Protein AF-A0A932XVG2-F1 (afdb_monomer)

Nearest PDB structures (foldseek):
  6mpz-assembly3_C  TM=9.021E-01  e=1.448E-08  Lachnospiraceae bacterium C6A11
  6v9z-assembly1_B  TM=8.894E-01  e=8.415E-09  Acetivibrio thermocellus ATCC 27405
  3k8u-assembly1_A  TM=8.533E-01  e=1.735E-08  Streptococcus mutans
  8vp5-assembly1_B  TM=8.876E-01  e=4.555E-08  Acetivibrio thermocellus ATCC 27405
  8vp6-assembly1_B  TM=8.610E-01  e=7.380E-08  Acetivibrio thermocellus ATCC 27405

Solvent-accessible surface area (backbone atoms only — not comparable to full-atom values): 9092 Å² total; per-residue (Å²): 135,82,59,57,86,58,55,77,44,67,36,91,50,94,34,30,22,45,33,20,39,50,36,22,58,35,40,54,76,73,41,85,58,56,71,70,59,30,35,59,47,23,63,52,43,91,90,22,48,52,71,69,30,50,56,47,27,44,43,75,71,67,27,41,74,53,68,41,68,62,52,49,72,68,58,55,36,53,40,34,78,69,75,30,50,29,40,35,50,27,34,42,92,90,80,61,44,86,37,40,29,30,36,30,33,63,60,100,58,32,39,30,24,40,26,22,82,80,34,71,73,41,73,39,47,48,70,57,47,52,69,30,20,51,50,69,89,93,56,69,31,28,31,39,34,39,56,34,84,62,81,76,94,67,83,82,78,75,83,76,77,77,76,129

Sequence (164 aa):
MSPLRVPYFAQRFDFTCGPASVRMVLAYFGMSVGPLRAWWYTHVSRSGTTRRNLIRAFRAAGLHVHAHPDSSIAEVRRFVERGVPVVVNYREPDNDEGHYAVVIGVTMRHIVLRDPYHGPRLALPLSEFRRRWLGSRPHHPRWMLAAMPHPLSLPQMCPQRERA

Radius of gyration: 14.63 Å; Cα contacts (8 Å, |Δi|>4): 320; chains: 1; bounding box: 32×34×39 Å

pLDDT: mean 90.09, std 14.79, range [37.78, 98.75]

Secondary structure (DSSP, 8-state):
-PPP-PPP---SSGGGHHHHHHHHHHHHTT----HHHHHHHHT-BTTB--HHHHHHHHHHTT-EEEEESS--HHHHHHHHHTT--EEEEEE-TTT--EEEEEEEEE-SSEEEEEETTTEEEEEEEHHHHHHHHT-STTS-SS-EEEEESS----PPPP------

Foldseek 3Di:
DDFFPFDAAAAPDPQRLLLRQLQRQCVSVVHHDDSVLSCVQQVTDPNHGDPVSSCSSLVVVQWDKDKDQPDDPVVCQVCLVVNWKKWAFWQDDPPRDTGIWIFGHDDPFWTWTSGNHVHGTDIDGPVVRQVGQQDDPDPRGNIMMTIHNDDDPDDDDDPPPPDD

Mean predicted aligned error: 5.31 Å

Structure (mmCIF, N/CA/C/O backbone):
data_AF-A0A932XVG2-F1
#
_entry.id   AF-A0A932XVG2-F1
#
loop_
_atom_site.group_PDB
_atom_site.id
_atom_site.type_symbol
_atom_site.label_atom_id
_atom_site.label_alt_id
_atom_site.label_comp_id
_atom_site.label_asym_id
_atom_site.label_entity_id
_atom_site.label_seq_id
_atom_site.pdbx_PDB_ins_code
_atom_site.Cartn_x
_atom_site.Cartn_y
_atom_site.Cartn_z
_atom_site.occupancy
_atom_site.B_iso_or_equiv
_atom_site.auth_seq_id
_atom_site.auth_comp_id
_atom_site.auth_asym_id
_atom_site.auth_atom_id
_atom_site.pdbx_PDB_model_num
ATOM 1 N N . MET A 1 1 ? -16.076 -2.300 12.896 1.00 69.81 1 MET A N 1
ATOM 2 C CA . MET A 1 1 ? -16.101 -2.174 11.424 1.00 69.81 1 MET A CA 1
ATOM 3 C C . MET A 1 1 ? -15.462 -3.415 10.819 1.00 69.81 1 MET A C 1
ATOM 5 O O . MET A 1 1 ? -14.411 -3.827 11.301 1.00 69.81 1 MET A O 1
ATOM 9 N N . SER A 1 2 ? -16.086 -4.006 9.801 1.00 86.44 2 SER A N 1
ATOM 10 C CA . SER A 1 2 ? -15.497 -5.113 9.038 1.00 86.44 2 SER A CA 1
ATOM 11 C C . SER A 1 2 ?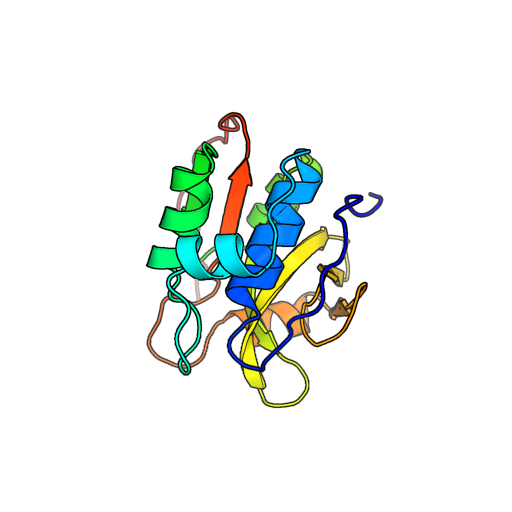 -14.529 -4.581 7.971 1.00 86.44 2 SER A C 1
ATOM 13 O O . SER A 1 2 ? -14.817 -3.534 7.392 1.00 86.44 2 SER A O 1
ATOM 15 N N . PRO A 1 3 ? -13.401 -5.261 7.690 1.00 93.31 3 PRO A N 1
ATOM 16 C CA . PRO A 1 3 ? -12.480 -4.842 6.635 1.00 93.31 3 PRO A CA 1
ATOM 17 C C . PRO A 1 3 ? -13.135 -4.782 5.248 1.00 93.31 3 PRO A C 1
ATOM 19 O O . PRO A 1 3 ? -14.022 -5.579 4.935 1.00 93.31 3 PRO A O 1
ATOM 22 N N . LEU A 1 4 ? -12.648 -3.877 4.399 1.00 97.69 4 LEU A N 1
ATOM 23 C CA . LEU A 1 4 ? -13.029 -3.779 2.994 1.00 97.69 4 LEU A CA 1
ATOM 24 C C . LEU A 1 4 ? -12.709 -5.085 2.259 1.00 97.69 4 LEU A C 1
ATOM 26 O O . LEU A 1 4 ? -11.642 -5.680 2.433 1.00 97.69 4 LEU A O 1
ATOM 30 N N . ARG A 1 5 ? -13.624 -5.514 1.384 1.00 97.44 5 ARG A N 1
ATOM 31 C CA . ARG A 1 5 ? -13.479 -6.728 0.564 1.00 97.44 5 ARG A CA 1
ATOM 32 C C . ARG A 1 5 ? -12.605 -6.475 -0.667 1.00 97.44 5 ARG A C 1
ATOM 34 O O . ARG A 1 5 ? -13.039 -6.655 -1.797 1.00 97.44 5 ARG A O 1
ATOM 41 N N . VAL A 1 6 ? -11.368 -6.040 -0.441 1.00 98.12 6 VAL A N 1
ATOM 42 C CA . VAL A 1 6 ? -10.379 -5.830 -1.506 1.00 98.12 6 VAL A CA 1
ATOM 43 C C . VAL A 1 6 ? -9.852 -7.191 -1.982 1.00 98.12 6 VAL A C 1
ATOM 45 O O . VAL A 1 6 ? -9.393 -7.976 -1.132 1.00 98.12 6 VAL A O 1
ATOM 48 N N . PRO A 1 7 ? -9.912 -7.491 -3.297 1.00 98.00 7 PRO A N 1
ATOM 49 C CA . PRO A 1 7 ? -9.276 -8.672 -3.877 1.00 98.00 7 PRO A CA 1
ATOM 50 C C . PRO A 1 7 ? -7.779 -8.702 -3.572 1.00 98.00 7 PRO A C 1
ATOM 52 O O . PRO A 1 7 ? -7.140 -7.656 -3.495 1.00 98.00 7 PRO A O 1
ATOM 55 N N . TYR A 1 8 ? -7.215 -9.892 -3.393 1.00 98.31 8 TYR A N 1
ATOM 56 C CA . TYR A 1 8 ? -5.798 -10.044 -3.080 1.00 98.31 8 TYR A CA 1
ATOM 57 C C . TYR A 1 8 ? -4.981 -10.406 -4.322 1.00 98.31 8 TYR A C 1
ATOM 59 O O . TYR A 1 8 ? -5.356 -11.307 -5.070 1.00 98.31 8 TYR A O 1
ATOM 67 N N . PHE A 1 9 ? -3.839 -9.740 -4.499 1.00 98.06 9 PHE A N 1
ATOM 68 C CA . PHE A 1 9 ? -2.830 -10.101 -5.490 1.00 98.06 9 PHE A CA 1
ATOM 69 C C . PHE A 1 9 ? -1.448 -10.064 -4.836 1.00 98.06 9 PHE A C 1
ATOM 71 O O . PHE A 1 9 ? -1.013 -9.006 -4.383 1.00 98.06 9 PHE A O 1
ATOM 78 N N . ALA A 1 10 ? -0.758 -11.205 -4.822 1.00 97.56 10 ALA A N 1
ATOM 79 C CA . ALA A 1 10 ? 0.633 -11.278 -4.390 1.00 97.56 10 ALA A CA 1
ATOM 80 C C . ALA A 1 10 ? 1.562 -10.588 -5.402 1.00 97.56 10 ALA A C 1
ATOM 82 O O . ALA A 1 10 ? 1.282 -10.552 -6.610 1.00 97.56 10 ALA A O 1
ATOM 83 N N . GLN A 1 11 ? 2.676 -10.047 -4.914 1.00 96.44 11 GLN A N 1
ATOM 84 C CA . GLN A 1 11 ? 3.754 -9.592 -5.785 1.00 96.44 11 GLN A CA 1
ATOM 85 C C . GLN A 1 11 ? 4.452 -10.794 -6.426 1.00 96.44 11 GLN A C 1
ATOM 87 O O . GLN A 1 11 ? 4.553 -11.859 -5.828 1.00 96.44 11 GLN A O 1
ATOM 92 N N . ARG A 1 12 ? 4.928 -10.630 -7.664 1.00 93.38 12 ARG A N 1
ATOM 93 C CA . ARG A 1 12 ? 5.645 -11.702 -8.380 1.00 93.38 12 ARG A CA 1
ATOM 94 C C . ARG A 1 12 ? 7.155 -11.653 -8.134 1.00 93.38 12 ARG A C 1
ATOM 96 O O . ARG A 1 12 ? 7.816 -12.678 -8.203 1.00 93.38 12 ARG A O 1
ATOM 103 N N . PHE A 1 13 ? 7.672 -10.453 -7.897 1.00 95.31 13 PHE A N 1
ATOM 104 C CA . PHE A 1 13 ? 9.077 -10.157 -7.623 1.00 95.31 13 PHE A CA 1
ATOM 105 C C . PHE A 1 13 ? 9.167 -9.104 -6.519 1.00 95.31 13 PHE A C 1
ATOM 107 O O . PHE A 1 13 ? 8.226 -8.317 -6.355 1.00 95.31 13 PHE A O 1
ATOM 114 N N . ASP A 1 14 ? 10.315 -9.024 -5.853 1.00 93.12 14 ASP A N 1
ATOM 115 C CA . ASP A 1 14 ? 10.542 -8.168 -4.676 1.00 93.12 14 ASP A CA 1
ATOM 116 C C . ASP A 1 14 ? 10.267 -6.680 -4.940 1.00 93.12 14 ASP A C 1
ATOM 118 O O . ASP A 1 14 ? 9.749 -5.956 -4.098 1.00 93.12 14 ASP A O 1
ATOM 122 N N . PHE A 1 15 ? 10.468 -6.233 -6.181 1.00 93.19 15 PHE A N 1
ATOM 123 C CA . PHE A 1 15 ? 10.227 -4.855 -6.611 1.00 93.19 15 PHE A CA 1
ATOM 124 C C . PHE A 1 15 ? 8.787 -4.574 -7.097 1.00 93.19 15 PHE A C 1
ATOM 126 O O . PHE A 1 15 ? 8.486 -3.468 -7.553 1.00 93.19 15 PHE A O 1
ATOM 133 N N . THR A 1 16 ? 7.871 -5.550 -7.041 1.00 96.81 16 THR A N 1
ATOM 134 C CA . THR A 1 16 ? 6.518 -5.443 -7.641 1.00 96.81 16 THR A CA 1
ATOM 135 C C . THR A 1 16 ? 5.372 -5.201 -6.650 1.00 96.81 16 THR A C 1
ATOM 137 O O . THR A 1 16 ? 4.203 -5.275 -7.041 1.00 96.81 16 THR A O 1
ATOM 140 N N . CYS A 1 17 ? 5.673 -4.816 -5.407 1.00 97.44 17 CYS A N 1
ATOM 141 C CA . CYS A 1 17 ? 4.676 -4.438 -4.396 1.00 97.44 17 CYS A CA 1
ATOM 142 C C . CYS A 1 17 ? 3.755 -3.281 -4.842 1.00 97.44 17 CYS A C 1
ATOM 144 O O . CYS A 1 17 ? 2.542 -3.308 -4.613 1.00 97.44 17 CYS A O 1
ATOM 146 N N . GLY A 1 18 ? 4.304 -2.293 -5.561 1.00 97.62 18 GLY A N 1
ATOM 147 C CA . GLY A 1 18 ? 3.556 -1.179 -6.157 1.00 97.62 18 GLY A CA 1
ATOM 148 C C . GLY A 1 18 ? 2.501 -1.639 -7.177 1.00 97.62 18 GLY A C 1
ATOM 149 O O . GLY A 1 18 ? 1.313 -1.391 -6.959 1.00 97.62 18 GLY A O 1
ATOM 150 N N . PRO A 1 19 ? 2.883 -2.341 -8.265 1.00 98.12 19 PRO A N 1
ATOM 151 C CA . PRO A 1 19 ? 1.931 -2.891 -9.226 1.00 98.12 19 PRO A CA 1
ATOM 152 C C . PRO A 1 19 ? 0.877 -3.804 -8.594 1.00 98.12 19 PRO A C 1
ATOM 154 O O . PRO A 1 19 ? -0.291 -3.732 -8.972 1.00 98.12 19 PRO A O 1
ATOM 157 N N . ALA A 1 20 ? 1.261 -4.647 -7.631 1.00 98.38 20 ALA A N 1
ATOM 158 C CA . ALA A 1 20 ? 0.316 -5.503 -6.916 1.00 98.38 20 ALA A CA 1
ATOM 159 C C . ALA A 1 20 ? -0.723 -4.669 -6.144 1.00 98.38 20 ALA A C 1
ATOM 161 O O . ALA A 1 20 ? -1.925 -4.905 -6.277 1.00 98.38 20 ALA A O 1
ATOM 162 N N . SER A 1 21 ? -0.277 -3.627 -5.436 1.00 98.44 21 SER A N 1
ATOM 163 C CA . SER A 1 21 ? -1.154 -2.683 -4.732 1.00 98.44 21 SER A CA 1
ATOM 164 C C . SER A 1 21 ? -2.108 -1.949 -5.677 1.00 98.44 21 SER A C 1
ATOM 166 O O . SER A 1 21 ? -3.301 -1.849 -5.387 1.00 98.44 21 SER A O 1
ATOM 168 N N . VAL A 1 22 ? -1.624 -1.503 -6.845 1.00 98.38 22 VAL A N 1
ATOM 169 C CA . VAL A 1 22 ? -2.471 -0.896 -7.888 1.00 98.38 22 VAL A CA 1
ATOM 170 C C . VAL A 1 22 ? -3.554 -1.869 -8.342 1.00 98.38 22 VAL A C 1
ATOM 172 O O . VAL A 1 22 ? -4.726 -1.505 -8.370 1.00 98.38 22 VAL A O 1
ATOM 175 N N . ARG A 1 23 ? -3.197 -3.123 -8.640 1.00 98.38 23 ARG A N 1
ATOM 176 C CA . ARG A 1 23 ? -4.171 -4.139 -9.071 1.00 98.38 23 ARG A CA 1
ATOM 177 C C . ARG A 1 23 ? -5.242 -4.402 -8.021 1.00 98.38 23 ARG A C 1
ATOM 179 O O . ARG A 1 23 ? -6.408 -4.508 -8.382 1.00 98.38 23 ARG A O 1
ATOM 186 N N . MET A 1 24 ? -4.865 -4.482 -6.745 1.00 98.56 24 MET A N 1
ATOM 187 C CA . MET A 1 24 ? -5.817 -4.703 -5.651 1.00 98.56 24 MET A CA 1
ATOM 188 C C . MET A 1 24 ? -6.839 -3.567 -5.553 1.00 98.56 24 MET A C 1
ATOM 190 O O . MET A 1 24 ? -8.042 -3.822 -5.522 1.00 98.56 24 MET A O 1
ATOM 194 N N . VAL A 1 25 ? -6.373 -2.316 -5.562 1.00 98.44 25 VAL A N 1
ATOM 195 C CA . VAL A 1 25 ? -7.253 -1.141 -5.465 1.00 98.44 25 VAL A CA 1
ATOM 196 C C . VAL A 1 25 ? -8.131 -0.991 -6.710 1.00 98.44 25 VAL A C 1
ATOM 198 O O . VAL A 1 25 ? -9.326 -0.747 -6.577 1.00 98.44 25 VAL A O 1
ATOM 201 N N . LEU A 1 26 ? -7.585 -1.189 -7.913 1.00 98.06 26 LEU A N 1
ATOM 202 C CA . LEU A 1 26 ? -8.372 -1.135 -9.151 1.00 98.06 26 LEU A CA 1
ATOM 203 C C . LEU A 1 26 ? -9.450 -2.224 -9.188 1.00 98.06 26 LEU A C 1
ATOM 205 O O . LEU A 1 26 ? -10.614 -1.925 -9.451 1.00 98.06 26 LEU A O 1
ATOM 209 N N . ALA A 1 27 ? -9.095 -3.464 -8.846 1.00 98.06 27 ALA A N 1
ATOM 210 C CA . ALA A 1 27 ? -10.046 -4.570 -8.832 1.00 98.06 27 ALA A CA 1
ATOM 211 C C . ALA A 1 27 ? -11.163 -4.363 -7.801 1.00 98.06 27 ALA A C 1
ATOM 213 O O . ALA A 1 27 ? -12.300 -4.755 -8.051 1.00 98.06 27 ALA A O 1
ATOM 214 N N . TYR A 1 28 ? -10.870 -3.714 -6.670 1.00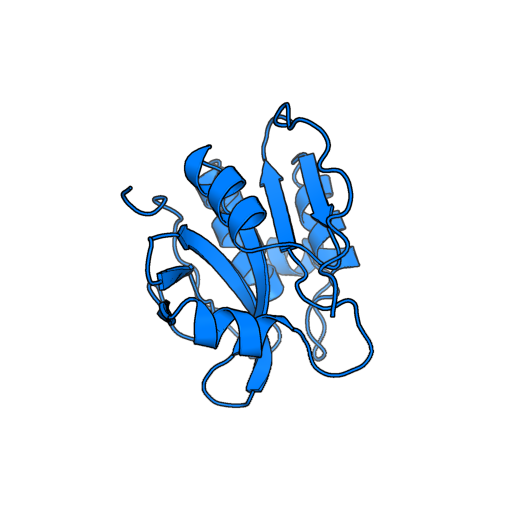 98.06 28 TYR A N 1
ATOM 215 C CA . TYR A 1 28 ? -11.888 -3.352 -5.684 1.00 98.06 28 TYR A CA 1
ATOM 216 C C . TYR A 1 28 ? -12.961 -2.406 -6.251 1.00 98.06 28 TYR A C 1
ATOM 218 O O . TYR A 1 28 ? -14.125 -2.520 -5.877 1.00 98.06 28 TYR A O 1
ATOM 226 N N . PHE A 1 29 ? -12.606 -1.539 -7.202 1.00 97.38 29 PHE A N 1
ATOM 227 C CA . PHE A 1 29 ? -13.559 -0.691 -7.927 1.00 97.38 29 PHE A CA 1
ATOM 228 C C . PHE A 1 29 ? -14.072 -1.321 -9.234 1.00 97.38 29 PHE A C 1
ATOM 230 O O . PHE A 1 29 ? -14.597 -0.619 -10.093 1.00 97.38 29 PHE A O 1
ATOM 237 N N . GLY A 1 30 ? -13.922 -2.639 -9.410 1.00 96.81 30 GLY A N 1
ATOM 238 C CA . GLY A 1 30 ? -14.401 -3.363 -10.594 1.00 96.81 30 GLY A CA 1
ATOM 239 C C . GLY A 1 30 ? -13.507 -3.229 -11.831 1.00 96.81 30 GLY A C 1
ATOM 240 O O . GLY A 1 30 ? -13.868 -3.701 -12.906 1.00 96.81 30 GLY A O 1
ATOM 241 N N . MET A 1 31 ? -12.325 -2.621 -11.703 1.00 96.12 31 MET A N 1
ATOM 242 C CA . MET A 1 31 ? -11.390 -2.420 -12.811 1.00 96.12 31 MET A CA 1
ATOM 243 C C . MET A 1 31 ? -10.337 -3.531 -12.814 1.00 96.12 31 MET A C 1
ATOM 245 O O . MET A 1 31 ? -9.389 -3.524 -12.029 1.00 96.12 31 MET A O 1
ATOM 249 N N . SER A 1 32 ? -10.486 -4.508 -13.709 1.00 91.12 32 SER A N 1
ATOM 250 C CA . SER A 1 32 ? -9.517 -5.601 -13.826 1.00 91.12 32 SER A CA 1
ATOM 251 C C . SER A 1 32 ? -8.302 -5.181 -14.654 1.00 91.12 32 SER A C 1
ATOM 253 O O . SER A 1 32 ? -8.417 -4.808 -15.822 1.00 91.12 32 SER A O 1
ATOM 255 N N . VAL A 1 33 ? -7.115 -5.263 -14.050 1.00 93.25 33 VAL A N 1
ATOM 256 C CA . VAL A 1 33 ? -5.838 -4.982 -14.715 1.00 93.25 33 VAL A CA 1
ATOM 257 C C . VAL A 1 33 ? -4.896 -6.169 -14.534 1.00 93.25 33 VAL A C 1
ATOM 259 O O . VAL A 1 33 ? -4.598 -6.598 -13.414 1.00 93.25 33 VAL A O 1
ATOM 262 N N . GLY A 1 34 ? -4.416 -6.707 -15.658 1.00 93.00 34 GLY A N 1
ATOM 263 C CA . GLY A 1 34 ? -3.419 -7.775 -15.678 1.00 93.00 34 GLY A CA 1
ATOM 264 C C . GLY A 1 34 ? -2.026 -7.303 -15.223 1.00 93.00 34 GLY A C 1
ATOM 265 O O . GLY A 1 34 ? -1.751 -6.100 -15.224 1.00 93.00 34 GLY A O 1
ATOM 266 N N . PRO A 1 35 ? -1.113 -8.228 -14.870 1.00 92.06 35 PRO A N 1
ATOM 267 C CA . PRO A 1 35 ? 0.216 -7.888 -14.356 1.00 92.06 35 PRO A CA 1
ATOM 268 C C . PRO A 1 35 ? 1.010 -6.941 -15.267 1.00 92.06 35 PRO A C 1
ATOM 270 O O . PRO A 1 35 ? 1.504 -5.924 -14.795 1.00 92.06 35 PRO A O 1
ATOM 273 N N . LEU A 1 36 ? 1.077 -7.227 -16.573 1.00 93.94 36 LEU A N 1
ATOM 274 C CA . LEU A 1 36 ? 1.867 -6.441 -17.532 1.00 93.94 36 LEU A CA 1
ATOM 275 C C . LEU A 1 36 ? 1.372 -4.995 -17.651 1.00 93.94 36 LEU A C 1
ATOM 277 O O . LEU A 1 36 ? 2.163 -4.056 -17.654 1.00 93.94 36 LEU A O 1
ATOM 281 N N . ARG A 1 37 ? 0.051 -4.803 -17.685 1.00 93.69 37 ARG A N 1
ATOM 282 C CA . ARG A 1 37 ? -0.548 -3.467 -17.742 1.00 93.69 37 ARG A CA 1
ATOM 283 C C . ARG A 1 37 ? -0.342 -2.706 -16.432 1.00 93.69 37 ARG A C 1
ATOM 285 O O . ARG A 1 37 ? -0.080 -1.510 -16.469 1.00 93.69 37 ARG A O 1
ATOM 292 N N . ALA A 1 38 ? -0.394 -3.388 -15.286 1.00 94.75 38 ALA A N 1
ATOM 293 C CA . ALA A 1 38 ? -0.056 -2.774 -14.004 1.00 94.75 38 ALA A CA 1
ATOM 294 C C . ALA A 1 38 ? 1.409 -2.319 -13.964 1.00 94.75 38 ALA A C 1
ATOM 296 O O . ALA A 1 38 ? 1.676 -1.204 -13.535 1.00 94.75 38 ALA A O 1
ATOM 297 N N . TRP A 1 39 ? 2.337 -3.140 -14.467 1.00 95.75 39 TRP A N 1
ATOM 298 C CA . TRP A 1 39 ? 3.757 -2.788 -14.560 1.00 95.75 39 TRP A CA 1
ATOM 299 C C . TRP A 1 39 ? 3.991 -1.568 -15.447 1.00 95.75 39 TRP A C 1
ATOM 301 O O . TRP A 1 39 ? 4.763 -0.684 -15.072 1.00 95.75 39 TRP A O 1
ATOM 311 N N . TRP A 1 40 ? 3.293 -1.512 -16.585 1.00 94.19 40 TRP A N 1
ATOM 312 C CA . TRP A 1 40 ? 3.321 -0.373 -17.494 1.00 94.19 40 TRP A CA 1
ATOM 313 C C . TRP A 1 40 ? 2.810 0.898 -16.810 1.00 94.19 40 TRP A C 1
ATOM 315 O O . TRP A 1 40 ? 3.521 1.897 -16.786 1.00 94.19 40 TRP A O 1
ATOM 325 N N . TYR A 1 41 ? 1.647 0.841 -16.148 1.00 92.06 41 TYR A N 1
ATOM 326 C CA . TYR A 1 41 ? 1.099 1.985 -15.411 1.00 92.06 41 TYR A CA 1
ATOM 327 C C . TYR A 1 41 ? 2.041 2.510 -14.326 1.0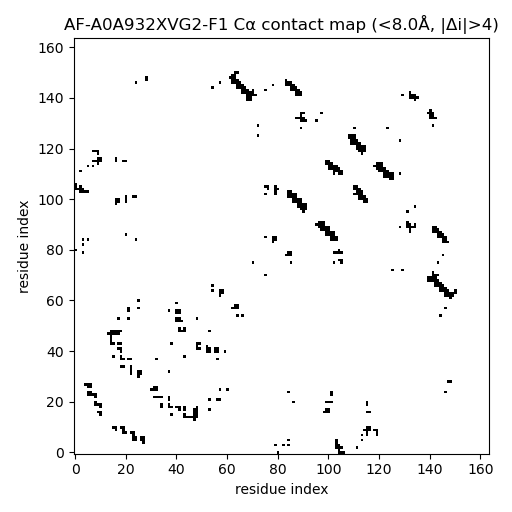0 92.06 41 TYR A C 1
ATOM 329 O O . TYR A 1 41 ? 2.157 3.720 -14.128 1.00 92.06 41 TYR A O 1
ATOM 337 N N . THR A 1 42 ? 2.709 1.612 -13.602 1.00 95.69 42 THR A N 1
ATOM 338 C CA . THR A 1 42 ? 3.601 1.990 -12.502 1.00 95.69 42 THR A CA 1
ATOM 339 C C . THR A 1 42 ? 5.019 2.327 -12.947 1.00 95.69 42 THR A C 1
ATOM 341 O O . THR A 1 42 ? 5.798 2.798 -12.118 1.00 95.69 42 THR A O 1
ATOM 344 N N . HIS A 1 43 ? 5.384 2.068 -14.209 1.00 95.75 43 HIS A N 1
ATOM 345 C CA . HIS A 1 43 ? 6.771 2.124 -14.688 1.00 95.75 43 HIS A CA 1
ATOM 346 C C . HIS A 1 43 ? 7.734 1.464 -13.688 1.00 95.75 43 HIS A C 1
ATOM 348 O O . HIS A 1 43 ? 8.701 2.079 -13.232 1.00 95.75 43 HIS A O 1
ATOM 354 N N . VAL A 1 44 ? 7.385 0.253 -13.247 1.00 96.12 44 VAL A N 1
ATOM 355 C CA . VAL A 1 44 ? 8.148 -0.445 -12.208 1.00 96.12 44 VAL A CA 1
ATOM 356 C C . VAL A 1 44 ? 9.536 -0.797 -12.742 1.00 96.12 44 VAL A C 1
ATOM 358 O O . VAL A 1 44 ? 9.665 -1.275 -13.868 1.00 96.12 44 VAL A O 1
ATOM 361 N N . SER A 1 45 ? 10.571 -0.565 -11.939 1.00 95.56 45 SER A N 1
ATOM 362 C CA . SER A 1 45 ? 11.938 -1.003 -12.231 1.00 95.56 45 SER A CA 1
ATOM 363 C C . SER A 1 45 ? 12.420 -1.975 -11.157 1.00 95.56 45 SER A C 1
ATOM 365 O O . SER A 1 45 ? 11.708 -2.251 -10.192 1.00 95.56 45 SER A O 1
ATOM 367 N N . ARG A 1 46 ? 13.657 -2.467 -11.280 1.00 93.81 46 ARG A N 1
ATOM 368 C CA . ARG A 1 46 ? 14.285 -3.291 -10.234 1.00 93.81 46 ARG A CA 1
ATOM 369 C C . ARG A 1 46 ? 14.438 -2.562 -8.893 1.00 93.81 46 ARG A C 1
ATOM 371 O O . ARG A 1 46 ? 14.583 -3.222 -7.877 1.00 93.81 46 ARG A O 1
ATOM 378 N N . SER A 1 47 ? 14.374 -1.230 -8.886 1.00 92.06 47 SER A N 1
ATOM 379 C CA . SER A 1 47 ? 14.378 -0.404 -7.670 1.00 92.06 47 SER A CA 1
ATOM 380 C C . SER A 1 47 ? 12.971 -0.158 -7.107 1.00 92.06 47 SER A C 1
ATOM 382 O O . SER A 1 47 ? 12.802 0.650 -6.197 1.00 92.06 47 SER A O 1
ATOM 384 N N . GLY A 1 48 ? 11.943 -0.799 -7.667 1.00 94.12 48 GLY A N 1
ATOM 385 C CA . GLY A 1 48 ? 10.561 -0.667 -7.227 1.00 94.12 48 GLY A CA 1
ATOM 386 C C . GLY A 1 48 ? 9.768 0.404 -7.973 1.00 94.12 48 GLY A C 1
ATOM 387 O O . GLY A 1 48 ? 10.061 0.781 -9.110 1.00 94.12 48 GLY A O 1
ATOM 388 N N . THR A 1 49 ? 8.692 0.867 -7.334 1.00 95.50 49 THR A N 1
ATOM 389 C CA . THR A 1 49 ? 7.781 1.885 -7.875 1.00 95.50 49 THR A CA 1
ATOM 390 C C . THR A 1 49 ? 7.874 3.168 -7.065 1.00 95.50 49 THR A C 1
ATOM 392 O O . THR A 1 49 ? 7.689 3.178 -5.850 1.00 95.50 49 THR A O 1
ATOM 395 N N . THR A 1 50 ? 8.102 4.296 -7.731 1.00 95.00 50 THR A N 1
ATOM 396 C CA . THR A 1 50 ? 8.098 5.589 -7.039 1.00 95.00 50 THR A CA 1
ATOM 397 C C . THR A 1 50 ? 6.673 6.003 -6.655 1.00 95.00 50 THR A C 1
ATOM 399 O O . THR A 1 50 ? 5.715 5.729 -7.380 1.00 95.00 50 THR A O 1
ATOM 402 N N . ARG A 1 51 ? 6.523 6.762 -5.562 1.00 93.50 51 AR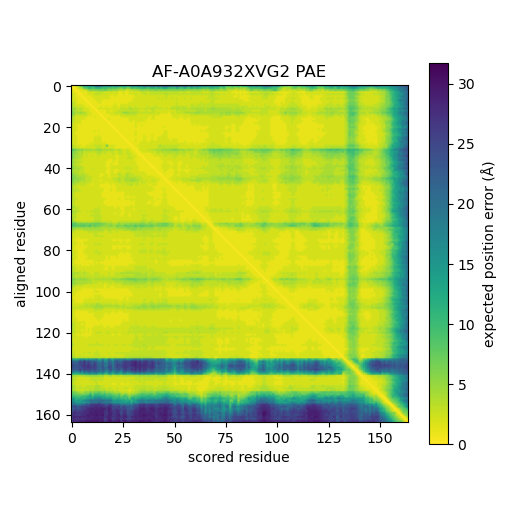G A N 1
ATOM 403 C CA . ARG A 1 51 ? 5.230 7.345 -5.147 1.00 93.50 51 ARG A CA 1
ATOM 404 C C . ARG A 1 51 ? 4.571 8.156 -6.267 1.00 93.50 51 ARG A C 1
ATOM 406 O O . ARG A 1 51 ? 3.364 8.075 -6.476 1.00 93.50 51 ARG A O 1
ATOM 413 N N . ARG A 1 52 ? 5.378 8.904 -7.033 1.00 95.12 52 ARG A N 1
ATOM 414 C CA . ARG A 1 52 ? 4.920 9.680 -8.196 1.00 95.12 52 ARG A CA 1
ATOM 415 C C . ARG A 1 52 ? 4.320 8.774 -9.271 1.00 95.12 52 ARG A C 1
ATOM 417 O O . ARG A 1 52 ? 3.271 9.111 -9.814 1.00 95.12 52 ARG A O 1
ATOM 424 N N . ASN A 1 53 ? 4.953 7.640 -9.563 1.00 97.19 53 ASN A N 1
ATOM 425 C CA . ASN A 1 53 ? 4.429 6.699 -10.548 1.00 97.19 53 ASN A CA 1
ATOM 426 C C . ASN A 1 53 ? 3.172 5.982 -10.049 1.00 97.19 53 ASN A C 1
ATOM 428 O O . ASN A 1 53 ? 2.261 5.781 -10.837 1.00 97.19 53 ASN A O 1
ATOM 432 N N . LEU A 1 54 ? 3.063 5.681 -8.752 1.00 96.69 54 LEU A N 1
ATOM 433 C CA . LEU A 1 54 ? 1.821 5.178 -8.146 1.00 96.69 54 LEU A CA 1
ATOM 434 C C . LEU A 1 54 ? 0.655 6.162 -8.320 1.00 96.69 54 LEU A C 1
ATOM 436 O O . LEU A 1 54 ? -0.421 5.775 -8.767 1.00 96.69 54 LEU A O 1
ATOM 440 N N . ILE A 1 55 ? 0.881 7.450 -8.040 1.00 97.12 55 ILE A N 1
ATOM 441 C CA . ILE A 1 55 ? -0.121 8.506 -8.266 1.00 97.12 55 ILE A CA 1
ATOM 442 C C . ILE A 1 55 ? -0.518 8.568 -9.746 1.00 97.12 55 ILE A C 1
ATOM 444 O O . ILE A 1 55 ? -1.706 8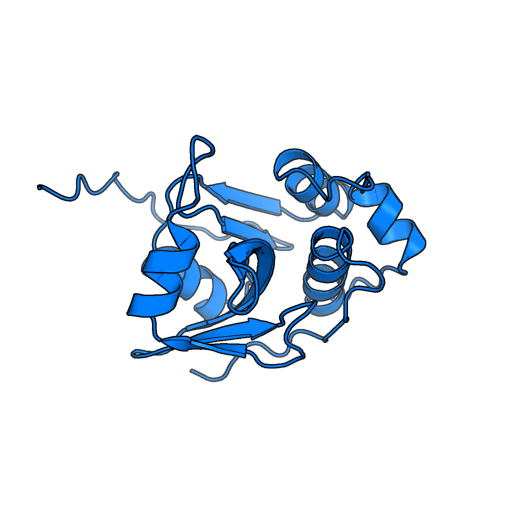.632 -10.065 1.00 97.12 55 ILE A O 1
ATOM 448 N N . ARG A 1 56 ? 0.464 8.540 -10.657 1.00 97.44 56 ARG A N 1
ATOM 449 C CA . ARG A 1 56 ? 0.216 8.546 -12.107 1.00 97.44 56 ARG A CA 1
ATOM 450 C C . ARG A 1 56 ? -0.562 7.313 -12.561 1.00 97.44 56 ARG A C 1
ATOM 452 O O . ARG A 1 56 ? -1.492 7.479 -13.336 1.00 97.44 56 ARG A O 1
ATOM 459 N N . ALA A 1 57 ? -0.235 6.128 -12.051 1.00 97.44 57 ALA A N 1
ATOM 460 C CA . ALA A 1 57 ? -0.905 4.874 -12.382 1.00 97.44 57 ALA A CA 1
ATOM 461 C C . ALA A 1 57 ? -2.407 4.940 -12.081 1.00 97.44 57 ALA A C 1
ATOM 463 O O . ALA A 1 57 ? -3.224 4.644 -12.949 1.00 97.44 57 ALA A O 1
ATOM 464 N N . PHE A 1 58 ? -2.780 5.394 -10.881 1.00 97.75 58 PHE A N 1
ATOM 465 C CA . PHE A 1 58 ? -4.190 5.532 -10.513 1.00 97.75 58 PHE A CA 1
ATOM 466 C C . PHE A 1 58 ? -4.909 6.611 -11.327 1.00 97.75 58 PHE A C 1
ATOM 468 O O . PHE A 1 58 ? -6.013 6.370 -11.808 1.00 97.75 58 PHE A O 1
ATOM 475 N N . ARG A 1 59 ? -4.273 7.766 -11.562 1.00 96.62 59 ARG A N 1
ATOM 476 C CA . ARG A 1 59 ? -4.848 8.817 -12.422 1.00 96.62 59 ARG A CA 1
ATOM 477 C C . ARG A 1 59 ? -5.040 8.348 -13.865 1.00 96.62 59 ARG A C 1
ATOM 479 O O . ARG A 1 59 ? -6.079 8.615 -14.453 1.00 96.62 59 ARG A O 1
ATOM 486 N N . ALA A 1 60 ? -4.075 7.618 -14.423 1.00 94.75 60 ALA A N 1
ATOM 487 C CA . ALA A 1 60 ? -4.158 7.043 -15.767 1.00 94.75 60 ALA A CA 1
ATOM 488 C C . ALA A 1 60 ? -5.227 5.943 -15.879 1.00 94.75 60 ALA A C 1
ATOM 490 O O . ALA A 1 60 ? -5.719 5.667 -16.970 1.00 94.75 60 ALA A O 1
ATOM 491 N N . ALA A 1 61 ? -5.602 5.330 -14.756 1.00 94.44 61 ALA A N 1
ATOM 492 C CA . ALA A 1 61 ? -6.747 4.436 -14.656 1.00 94.44 61 ALA A CA 1
ATOM 493 C C . ALA A 1 61 ? -8.079 5.180 -14.421 1.00 94.44 61 ALA A C 1
ATOM 495 O O . ALA A 1 61 ? -9.092 4.526 -14.221 1.00 94.44 61 ALA A O 1
ATOM 496 N N . GLY A 1 62 ? -8.105 6.518 -14.440 1.00 94.50 62 GLY A N 1
ATOM 497 C CA . GLY A 1 62 ? -9.329 7.314 -14.288 1.00 94.50 62 GLY A CA 1
ATOM 498 C C . GLY A 1 62 ? -9.775 7.555 -12.843 1.00 94.50 62 GLY A C 1
ATOM 499 O O . GLY A 1 62 ? -10.884 8.028 -12.624 1.00 94.50 62 GLY A O 1
ATOM 500 N N . LEU A 1 63 ? -8.938 7.246 -11.850 1.00 95.88 63 LEU A N 1
ATOM 501 C CA . LEU A 1 63 ? -9.249 7.485 -10.440 1.00 95.88 63 LEU A CA 1
ATOM 502 C C . LEU A 1 63 ? -8.781 8.866 -9.979 1.00 95.88 63 LEU A C 1
ATOM 504 O O . LEU A 1 63 ? -7.695 9.346 -10.322 1.00 95.88 63 LEU A O 1
ATOM 508 N N . HIS A 1 64 ? -9.565 9.460 -9.084 1.00 96.81 64 HIS A N 1
ATOM 509 C CA . HIS A 1 64 ? -9.119 10.577 -8.267 1.00 96.81 64 HIS A CA 1
ATOM 510 C C . HIS A 1 64 ? -8.141 10.076 -7.212 1.00 96.81 64 HIS A C 1
ATOM 512 O O . HIS A 1 64 ? -8.350 9.032 -6.594 1.00 96.81 64 HIS A O 1
ATOM 518 N N . VAL A 1 65 ? -7.073 10.840 -6.990 1.00 96.31 65 VAL A N 1
ATOM 519 C CA . VAL A 1 65 ? -6.004 10.473 -6.061 1.00 96.31 65 VAL A CA 1
ATOM 520 C C . VAL A 1 65 ? -5.837 11.558 -5.011 1.00 96.31 65 VAL A C 1
ATOM 522 O O . VAL A 1 65 ? -5.512 12.697 -5.349 1.00 96.31 65 VAL A O 1
ATOM 525 N N . HIS A 1 66 ? -5.982 11.164 -3.749 1.00 95.31 66 HIS A N 1
ATOM 526 C CA . HIS A 1 66 ? -5.567 11.929 -2.579 1.00 95.31 66 HIS A CA 1
ATOM 527 C C . HIS A 1 66 ? -4.295 11.298 -2.022 1.00 95.31 66 HIS A C 1
ATOM 529 O O . HIS A 1 66 ? -4.323 10.172 -1.530 1.00 95.31 66 HIS A O 1
ATOM 535 N N . ALA A 1 67 ? -3.170 11.999 -2.123 1.00 93.38 67 ALA A N 1
ATOM 536 C CA . ALA A 1 67 ? -1.897 11.540 -1.585 1.00 93.38 67 ALA A CA 1
ATOM 537 C C . ALA A 1 67 ? -1.319 12.629 -0.690 1.00 93.38 67 ALA A C 1
ATOM 539 O O . ALA A 1 67 ? -1.179 13.770 -1.132 1.00 93.38 67 ALA A O 1
ATOM 540 N N . HIS A 1 68 ? -0.970 12.271 0.541 1.00 85.88 68 HIS A N 1
ATOM 541 C CA . HIS A 1 68 ? -0.466 13.218 1.525 1.00 85.88 68 HIS A CA 1
ATOM 542 C C . HIS A 1 68 ? 0.863 12.702 2.097 1.00 85.88 68 HIS A C 1
ATOM 544 O O . HIS A 1 68 ? 0.942 11.539 2.515 1.00 85.88 68 HIS A O 1
ATOM 550 N N . PRO A 1 69 ? 1.934 13.516 2.079 1.00 81.81 69 PRO A N 1
ATOM 551 C CA . PRO A 1 69 ? 3.082 13.269 2.939 1.00 81.81 69 PRO A CA 1
ATOM 552 C C . PRO A 1 69 ? 2.671 13.528 4.388 1.00 81.81 69 PRO A C 1
ATOM 554 O O . PRO A 1 69 ? 1.911 14.447 4.635 1.00 81.81 69 PRO A O 1
ATOM 557 N N . ASP A 1 70 ? 3.189 12.796 5.362 1.00 87.75 70 ASP A N 1
ATOM 558 C CA . ASP A 1 70 ? 2.940 13.115 6.771 1.00 87.75 70 ASP A CA 1
ATOM 559 C C . ASP A 1 70 ? 1.476 12.978 7.238 1.00 87.75 70 ASP A C 1
ATOM 561 O O . ASP A 1 70 ? 0.921 13.837 7.916 1.00 87.75 70 ASP A O 1
ATOM 565 N N . SER A 1 71 ? 0.818 11.891 6.837 1.00 92.12 71 SER A N 1
ATOM 566 C CA . SER A 1 71 ? -0.564 11.598 7.220 1.00 92.12 71 SER A CA 1
ATOM 567 C C . SER A 1 71 ? -0.674 10.964 8.618 1.00 92.12 71 SER A C 1
ATOM 569 O O . SER A 1 71 ? 0.314 10.641 9.279 1.00 92.12 71 SER A O 1
ATOM 571 N N . SER A 1 72 ? -1.908 10.756 9.083 1.00 93.81 72 SER A N 1
ATOM 572 C CA . SER A 1 72 ? -2.222 10.124 10.364 1.00 93.81 72 SER A CA 1
ATOM 573 C C . SER A 1 72 ? -3.029 8.837 10.184 1.00 93.81 72 SER A C 1
ATOM 575 O O . SER A 1 72 ? -3.779 8.664 9.225 1.00 93.81 72 SER A O 1
ATOM 577 N N . ILE A 1 73 ? -2.953 7.940 11.172 1.00 95.75 73 ILE A N 1
ATOM 578 C CA . ILE A 1 73 ? -3.804 6.737 11.219 1.00 95.75 73 ILE A CA 1
ATOM 579 C C . ILE A 1 73 ? -5.294 7.123 11.221 1.00 95.75 73 ILE A C 1
ATOM 581 O O . ILE A 1 73 ? -6.122 6.390 10.685 1.00 95.75 73 ILE A O 1
ATOM 585 N N . ALA A 1 74 ? -5.642 8.278 11.798 1.00 95.19 74 ALA A N 1
ATOM 586 C CA . ALA A 1 74 ? -7.010 8.783 11.805 1.00 95.19 7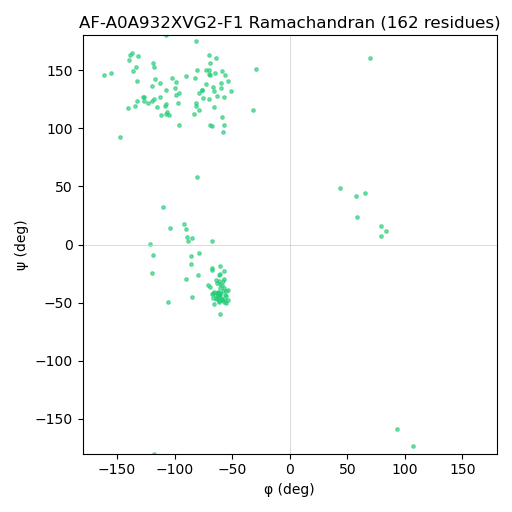4 ALA A CA 1
ATOM 587 C C . ALA A 1 74 ? -7.499 9.144 10.392 1.00 95.19 74 ALA A C 1
ATOM 589 O O . ALA A 1 74 ? -8.634 8.818 10.046 1.00 95.19 74 ALA A O 1
ATOM 590 N N . GLU A 1 75 ? -6.645 9.759 9.568 1.00 94.88 75 GLU A N 1
ATOM 591 C CA . GLU A 1 75 ? -6.956 10.056 8.167 1.00 94.88 75 GLU A CA 1
ATOM 592 C C . GLU A 1 75 ? -7.093 8.766 7.346 1.00 94.88 75 GLU A C 1
ATOM 594 O O . GLU A 1 75 ? -8.096 8.584 6.656 1.00 94.88 75 GLU A O 1
ATOM 599 N N . VAL A 1 76 ? -6.158 7.820 7.501 1.00 96.94 76 VAL A N 1
ATOM 600 C CA . VAL A 1 76 ? -6.242 6.492 6.863 1.00 96.94 76 VAL A CA 1
ATOM 601 C C . VAL A 1 76 ? -7.557 5.797 7.222 1.00 96.94 76 VAL A C 1
ATOM 603 O O . VAL A 1 76 ? -8.287 5.348 6.338 1.00 96.94 76 VAL A O 1
ATOM 606 N N . ARG A 1 77 ? -7.897 5.746 8.518 1.00 97.00 77 ARG A N 1
ATOM 607 C CA . ARG A 1 77 ? -9.147 5.152 9.011 1.00 97.00 77 ARG A CA 1
ATOM 608 C C . ARG A 1 77 ? -10.364 5.780 8.345 1.00 97.00 77 ARG A C 1
ATOM 610 O O . ARG A 1 77 ? -11.255 5.057 7.921 1.00 97.00 77 ARG A O 1
ATOM 617 N N . ARG A 1 78 ? -10.385 7.104 8.215 1.00 95.31 78 ARG A N 1
ATOM 618 C CA . ARG A 1 78 ? -11.511 7.836 7.639 1.00 95.31 78 ARG A CA 1
ATOM 619 C C . ARG A 1 78 ? -11.782 7.465 6.179 1.00 95.31 78 ARG A C 1
ATOM 621 O O . ARG A 1 78 ? -12.944 7.358 5.789 1.00 95.31 78 ARG A O 1
ATOM 628 N N . PHE A 1 79 ? -10.739 7.295 5.367 1.00 97.00 79 PHE A N 1
ATOM 629 C CA . PHE A 1 79 ? -10.901 6.816 3.991 1.00 97.00 79 PHE A CA 1
ATOM 630 C C . PHE A 1 79 ? -11.468 5.399 3.966 1.00 97.00 79 PHE A C 1
ATOM 632 O O . PHE A 1 79 ? -12.452 5.134 3.276 1.00 97.00 79 PHE A O 1
ATOM 639 N N . VAL A 1 80 ? -10.895 4.519 4.786 1.00 97.44 80 VAL A N 1
ATOM 640 C CA . VAL A 1 80 ? -11.301 3.115 4.868 1.00 97.44 80 VAL A CA 1
ATOM 641 C C . VAL A 1 80 ? -12.758 2.983 5.326 1.00 97.44 80 VAL A C 1
ATOM 643 O O . VAL A 1 80 ? -13.523 2.254 4.703 1.00 97.44 80 VAL A O 1
ATOM 646 N N . GLU A 1 81 ? -13.185 3.745 6.335 1.00 95.56 81 GLU A N 1
ATOM 647 C CA . GLU A 1 81 ? -14.577 3.803 6.817 1.00 95.56 81 GLU A CA 1
ATOM 648 C C . GLU A 1 81 ? -15.566 4.288 5.748 1.00 95.56 81 GLU A C 1
ATOM 650 O O . GLU A 1 81 ? -16.734 3.908 5.769 1.00 95.56 81 GLU A O 1
ATOM 655 N N . ARG A 1 82 ? -15.100 5.083 4.780 1.00 95.50 82 ARG A N 1
ATOM 656 C CA . ARG A 1 82 ? -15.887 5.543 3.625 1.00 95.50 82 ARG A CA 1
ATOM 657 C C . ARG A 1 82 ? -15.799 4.604 2.422 1.00 95.50 82 ARG A C 1
ATOM 659 O O . ARG A 1 82 ? -16.195 4.979 1.323 1.00 95.50 82 ARG A O 1
ATOM 666 N N . GLY A 1 83 ? -15.277 3.395 2.611 1.00 96.56 83 GLY A N 1
ATOM 667 C CA . GLY A 1 83 ? -15.186 2.400 1.552 1.00 96.56 83 GLY A CA 1
ATOM 668 C C . GLY A 1 83 ? -14.023 2.617 0.588 1.00 96.56 83 GLY A C 1
ATOM 669 O O . GLY A 1 83 ? -14.042 2.013 -0.480 1.00 96.56 83 GLY A O 1
ATOM 670 N N . VAL A 1 84 ? -13.030 3.445 0.930 1.00 97.75 84 VAL A N 1
ATOM 671 C CA . VAL A 1 84 ? -11.865 3.729 0.077 1.00 97.75 84 VAL A CA 1
ATOM 672 C C . VAL A 1 84 ? -10.615 3.049 0.650 1.00 97.75 84 VAL A C 1
ATOM 674 O O . VAL A 1 84 ? -10.143 3.449 1.717 1.00 97.75 84 VAL A O 1
ATOM 677 N N . PRO A 1 85 ? -10.046 2.035 -0.032 1.00 97.62 85 PRO A N 1
ATOM 678 C CA . PRO A 1 85 ? -8.780 1.435 0.368 1.00 97.62 85 PRO A CA 1
ATOM 679 C C . PRO A 1 85 ? -7.633 2.440 0.258 1.00 97.62 85 PRO A C 1
ATOM 681 O O . PRO A 1 85 ? -7.613 3.291 -0.634 1.00 97.62 85 PRO A O 1
ATOM 684 N N . VAL A 1 86 ? -6.648 2.311 1.143 1.00 98.38 86 VAL A N 1
ATOM 685 C CA . VAL A 1 86 ? -5.514 3.240 1.210 1.00 98.38 86 VAL A CA 1
ATOM 686 C C . VAL A 1 86 ? -4.215 2.491 0.968 1.00 98.38 86 VAL A C 1
ATOM 688 O O . VAL A 1 86 ? -3.897 1.559 1.694 1.00 98.38 86 VAL A O 1
ATOM 691 N N . VAL A 1 87 ? -3.432 2.909 -0.020 1.00 98.38 87 VAL A N 1
ATOM 692 C CA . VAL A 1 87 ? -2.056 2.439 -0.194 1.00 98.38 87 VAL A CA 1
ATOM 693 C C . VAL A 1 87 ? -1.158 3.189 0.786 1.00 98.38 87 VAL A C 1
ATOM 695 O O . VAL A 1 87 ? -1.191 4.417 0.844 1.00 98.38 87 VAL A O 1
ATOM 698 N N . VAL A 1 88 ? -0.336 2.468 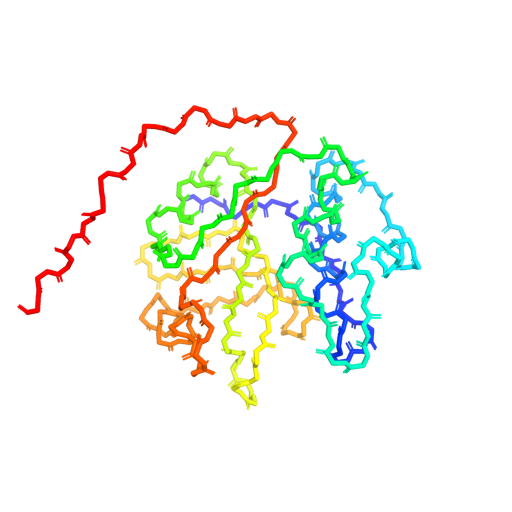1.540 1.00 97.06 88 VAL A N 1
ATOM 699 C CA . VAL A 1 88 ? 0.664 3.039 2.456 1.00 97.06 88 VAL A CA 1
ATOM 700 C C . VAL A 1 88 ? 2.061 2.632 2.023 1.00 97.06 88 VAL A C 1
ATOM 702 O O . VAL A 1 88 ? 2.232 1.581 1.413 1.00 97.06 88 VAL A O 1
ATOM 705 N N . ASN A 1 89 ? 3.056 3.460 2.344 1.00 94.19 89 ASN A N 1
ATOM 706 C CA . ASN A 1 89 ? 4.464 3.094 2.223 1.00 94.19 89 ASN A CA 1
ATOM 707 C C . ASN A 1 89 ? 5.085 2.976 3.614 1.00 94.19 89 ASN A C 1
ATOM 709 O O . ASN A 1 89 ? 5.201 3.986 4.302 1.00 94.19 89 ASN A O 1
ATOM 713 N N . TYR A 1 90 ? 5.438 1.766 4.036 1.00 94.25 90 TYR A N 1
ATOM 714 C CA . TYR A 1 90 ? 5.922 1.471 5.387 1.00 94.25 90 TYR A CA 1
ATOM 715 C C . TYR A 1 90 ? 7.119 0.518 5.333 1.00 94.25 90 TYR A C 1
ATOM 717 O O . TYR A 1 90 ? 7.368 -0.076 4.289 1.00 94.25 90 TYR A O 1
ATOM 725 N N . ARG A 1 91 ? 7.866 0.389 6.432 1.00 93.62 91 ARG A N 1
ATOM 726 C CA . ARG A 1 91 ? 8.896 -0.648 6.561 1.00 93.62 91 ARG A CA 1
ATOM 727 C C . ARG A 1 91 ? 8.256 -1.985 6.901 1.00 93.62 91 ARG A C 1
ATOM 729 O O . ARG A 1 91 ? 7.632 -2.099 7.962 1.00 93.62 91 ARG A O 1
ATOM 736 N N . GLU A 1 92 ? 8.371 -2.965 6.019 1.00 93.25 92 GLU A N 1
ATOM 737 C CA . GLU A 1 92 ? 7.736 -4.262 6.238 1.00 93.25 92 GLU A CA 1
ATOM 738 C C . GLU A 1 92 ? 8.394 -5.063 7.394 1.00 93.25 92 GLU A C 1
ATOM 740 O O . GLU A 1 92 ? 9.506 -4.725 7.810 1.00 93.25 92 GLU A O 1
ATOM 745 N N . PRO A 1 93 ? 7.676 -6.015 8.029 1.00 93.25 93 PRO A N 1
ATOM 746 C CA . PRO A 1 93 ? 8.153 -6.701 9.228 1.00 93.25 93 PRO A CA 1
ATOM 747 C C . PRO A 1 93 ? 9.444 -7.510 9.170 1.00 93.25 93 PRO A C 1
ATOM 749 O O . PRO A 1 93 ? 10.119 -7.532 10.201 1.00 93.25 93 PRO A O 1
ATOM 752 N N . ASP A 1 94 ? 9.767 -8.149 8.048 1.00 93.56 94 ASP A N 1
ATOM 753 C CA . ASP A 1 94 ? 10.809 -9.180 7.999 1.00 93.56 94 ASP A CA 1
ATOM 754 C C . ASP A 1 94 ? 12.207 -8.582 7.823 1.00 93.56 94 ASP A C 1
ATOM 756 O O . ASP A 1 94 ? 13.135 -8.963 8.533 1.00 93.56 94 ASP A O 1
ATOM 760 N N . ASN A 1 95 ? 12.351 -7.620 6.911 1.00 89.75 95 ASN A N 1
ATOM 761 C CA . ASN A 1 95 ? 13.634 -7.070 6.466 1.00 89.75 95 ASN A CA 1
ATOM 762 C C . ASN A 1 95 ? 13.746 -5.548 6.689 1.00 89.75 95 ASN A C 1
ATOM 764 O O . ASN A 1 95 ? 14.767 -4.947 6.357 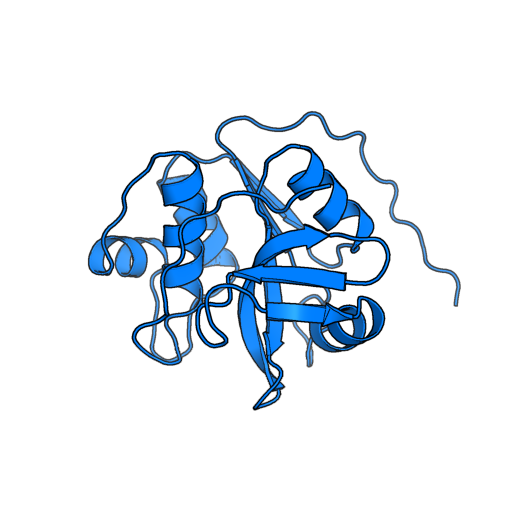1.00 89.75 95 ASN A O 1
ATOM 768 N N . ASP A 1 96 ? 12.708 -4.908 7.247 1.00 89.50 96 ASP A N 1
ATOM 769 C CA . ASP A 1 96 ? 12.616 -3.453 7.444 1.00 89.50 96 ASP A CA 1
ATOM 770 C C . ASP A 1 96 ? 12.739 -2.641 6.133 1.00 89.50 96 ASP A C 1
ATOM 772 O O . ASP A 1 96 ? 13.055 -1.442 6.137 1.00 89.50 96 ASP A O 1
ATOM 776 N N . GLU A 1 97 ? 12.428 -3.264 4.994 1.00 89.19 97 GLU A N 1
ATOM 777 C CA . GLU A 1 97 ? 12.497 -2.625 3.683 1.00 89.19 97 GLU A CA 1
ATOM 778 C C . GLU A 1 97 ? 11.271 -1.754 3.390 1.00 89.19 97 GLU A C 1
ATOM 780 O O . GLU A 1 97 ? 10.152 -2.003 3.847 1.00 89.19 97 GLU A O 1
ATOM 785 N N . GLY A 1 98 ? 11.474 -0.702 2.593 1.00 91.31 98 GLY A N 1
ATOM 786 C CA . GLY A 1 98 ? 10.388 0.166 2.150 1.00 91.31 98 GLY A CA 1
ATOM 787 C C . GLY A 1 98 ? 9.415 -0.581 1.238 1.00 91.31 98 GLY A C 1
ATOM 788 O O . GLY A 1 98 ? 9.770 -0.975 0.133 1.00 91.31 98 GLY A O 1
ATOM 789 N N . HIS A 1 99 ? 8.160 -0.692 1.664 1.00 95.19 99 HIS A N 1
ATOM 790 C CA . HIS A 1 99 ? 7.166 -1.558 1.037 1.00 95.19 99 HIS A CA 1
ATOM 791 C C . HIS A 1 99 ? 5.831 -0.849 0.816 1.00 95.19 99 HIS A C 1
ATOM 793 O O . HIS A 1 99 ? 5.494 0.091 1.543 1.00 95.19 99 HIS A O 1
ATOM 799 N N . TYR A 1 100 ? 5.063 -1.282 -0.187 1.00 97.31 100 TYR A N 1
ATOM 800 C CA . TYR A 1 100 ? 3.683 -0.828 -0.385 1.00 97.31 100 TYR A CA 1
ATOM 801 C C . TYR A 1 100 ? 2.692 -1.926 -0.032 1.00 97.31 100 TYR A C 1
ATOM 803 O O . TYR A 1 100 ? 2.792 -3.043 -0.535 1.00 97.31 100 TYR A O 1
ATOM 811 N N . ALA A 1 101 ? 1.679 -1.558 0.745 1.00 98.19 101 ALA A N 1
ATOM 812 C CA . ALA A 1 101 ? 0.555 -2.420 1.079 1.00 98.19 101 ALA A CA 1
ATOM 813 C C . ALA A 1 101 ? -0.759 -1.633 1.047 1.00 98.19 101 ALA A C 1
ATOM 815 O O . ALA A 1 101 ? -0.763 -0.399 1.087 1.00 98.19 101 ALA A O 1
ATOM 816 N N . VAL A 1 102 ? -1.884 -2.347 0.982 1.00 98.75 102 VAL A N 1
ATOM 817 C CA . VAL A 1 102 ? -3.222 -1.745 0.923 1.00 98.75 102 VAL A CA 1
ATOM 818 C C . VAL A 1 102 ? -3.928 -1.929 2.257 1.00 98.75 102 VAL A C 1
ATOM 820 O O . VAL A 1 102 ? -4.281 -3.041 2.638 1.00 98.75 102 VAL A O 1
ATOM 823 N N . VAL A 1 103 ? -4.191 -0.832 2.954 1.00 98.75 103 VAL A N 1
ATOM 824 C CA . VAL A 1 103 ? -5.024 -0.803 4.152 1.00 98.75 103 VAL A CA 1
ATOM 825 C C . VAL A 1 103 ? -6.474 -1.059 3.769 1.00 98.75 103 VAL A C 1
ATOM 827 O O . VAL A 1 103 ? -7.061 -0.345 2.954 1.00 98.75 103 VAL A O 1
ATOM 830 N N . ILE A 1 104 ? -7.055 -2.066 4.412 1.00 98.56 104 ILE A N 1
ATOM 831 C CA . ILE A 1 104 ? -8.450 -2.478 4.234 1.00 98.56 104 ILE A CA 1
ATOM 832 C C . ILE A 1 104 ? -9.270 -2.358 5.512 1.00 98.56 104 ILE A C 1
ATOM 834 O O . ILE A 1 104 ? -10.483 -2.522 5.482 1.00 98.56 104 ILE A O 1
ATOM 838 N N . GLY A 1 105 ? -8.639 -2.098 6.652 1.00 98.12 105 GLY A N 1
ATOM 839 C CA . GLY A 1 105 ? -9.333 -1.960 7.923 1.00 98.12 105 GLY A CA 1
ATOM 840 C C . GLY A 1 105 ? -8.474 -1.241 8.946 1.00 98.12 105 GLY A C 1
ATOM 841 O O . GLY A 1 105 ? -7.260 -1.427 8.987 1.00 98.12 105 GLY A O 1
ATOM 842 N N . VAL A 1 106 ? -9.116 -0.456 9.804 1.00 98.12 106 VAL A N 1
ATOM 843 C CA . VAL A 1 106 ? -8.494 0.113 11.000 1.00 98.12 106 VAL A CA 1
ATOM 844 C C . VAL A 1 106 ? -9.441 -0.128 12.168 1.00 98.12 106 VAL A C 1
ATOM 846 O O . VAL A 1 106 ? -10.614 0.232 12.122 1.00 98.12 106 VAL A O 1
ATOM 849 N N . THR A 1 107 ? -8.941 -0.782 13.207 1.00 95.62 107 THR A N 1
ATOM 850 C CA . THR A 1 107 ? -9.650 -1.006 14.472 1.00 95.62 107 THR A CA 1
ATOM 851 C C . THR A 1 107 ? -9.043 -0.123 15.559 1.00 95.62 107 THR A C 1
ATOM 853 O O . THR A 1 107 ? -8.060 0.575 15.324 1.00 95.62 107 THR A O 1
ATOM 856 N N . MET A 1 10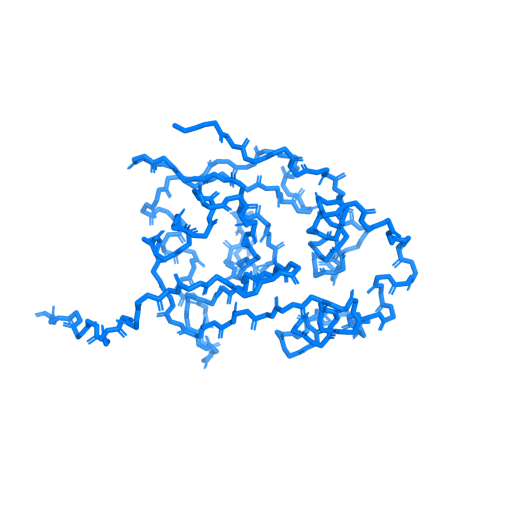8 ? -9.572 -0.200 16.782 1.00 94.38 108 MET A N 1
ATOM 857 C CA . MET A 1 108 ? -8.987 0.501 17.931 1.00 94.38 108 MET A CA 1
ATOM 858 C C . MET A 1 108 ? -7.545 0.075 18.242 1.00 94.38 108 MET A C 1
ATOM 860 O O . MET A 1 108 ? -6.807 0.840 18.852 1.00 94.38 108 MET A O 1
ATOM 864 N N . ARG A 1 109 ? -7.142 -1.145 17.858 1.00 96.44 109 ARG A N 1
ATOM 865 C CA . ARG A 1 109 ? -5.838 -1.722 18.230 1.00 96.44 109 ARG A CA 1
ATOM 866 C C . ARG A 1 109 ? -4.939 -2.054 17.047 1.00 96.44 109 ARG A C 1
ATOM 868 O O . ARG A 1 109 ? -3.726 -2.073 17.216 1.00 96.44 109 ARG A O 1
ATOM 875 N N . HIS A 1 110 ? -5.514 -2.280 15.868 1.00 98.31 110 HIS A N 1
ATOM 876 C CA . HIS A 1 110 ? -4.791 -2.802 14.710 1.00 98.31 110 HIS A CA 1
ATOM 877 C C . HIS A 1 110 ? -5.137 -2.081 13.414 1.00 98.31 110 HIS A C 1
ATOM 879 O O . HIS A 1 110 ? -6.291 -1.700 13.202 1.00 98.31 110 HIS A O 1
ATOM 885 N N . ILE A 1 111 ? -4.157 -2.013 12.518 1.00 98.38 111 ILE A N 1
ATOM 886 C CA . ILE A 1 111 ? -4.347 -1.766 11.090 1.00 98.38 111 ILE A CA 1
ATOM 887 C C . ILE A 1 111 ? -4.304 -3.105 10.349 1.00 98.38 111 ILE A C 1
ATOM 889 O O . ILE A 1 111 ? -3.519 -3.982 10.701 1.00 98.38 111 ILE A O 1
ATOM 893 N N . VAL A 1 112 ? -5.172 -3.283 9.357 1.00 98.56 112 VAL A N 1
ATOM 894 C CA . VAL A 1 112 ? -5.299 -4.524 8.584 1.00 98.56 112 VAL A CA 1
ATOM 895 C C . VAL A 1 112 ? -4.973 -4.239 7.126 1.00 98.56 112 VAL A C 1
ATOM 897 O O . VAL A 1 112 ? -5.587 -3.361 6.514 1.00 98.56 112 VAL A O 1
ATOM 900 N N . LEU A 1 113 ? -4.029 -4.997 6.579 1.00 98.62 113 LEU A N 1
ATOM 901 C CA . LEU A 1 113 ? -3.452 -4.820 5.256 1.00 98.62 113 LEU A CA 1
ATOM 902 C C . LEU A 1 113 ? -3.745 -6.035 4.364 1.00 98.62 113 LEU A C 1
ATOM 904 O O . LEU A 1 113 ? -3.684 -7.182 4.817 1.00 98.62 113 LEU A O 1
ATOM 908 N N . ARG A 1 114 ? -4.000 -5.779 3.078 1.00 98.62 114 ARG A N 1
ATOM 909 C CA . ARG A 1 114 ? -3.596 -6.695 2.009 1.00 98.62 114 ARG A CA 1
ATOM 910 C C . ARG A 1 114 ? -2.146 -6.382 1.683 1.00 98.62 114 ARG A C 1
ATOM 912 O O . ARG A 1 114 ? -1.857 -5.302 1.159 1.00 98.62 114 ARG A O 1
ATOM 919 N N . ASP A 1 115 ? -1.260 -7.310 1.997 1.00 98.31 115 ASP A N 1
ATOM 920 C CA . ASP A 1 115 ? 0.164 -7.117 1.798 1.00 98.31 115 ASP A CA 1
ATOM 921 C C . ASP A 1 115 ? 0.664 -7.989 0.636 1.00 98.31 115 ASP A C 1
ATOM 923 O O . ASP A 1 115 ? 0.543 -9.218 0.690 1.00 98.31 115 ASP A O 1
ATOM 927 N N . PRO A 1 116 ? 1.209 -7.395 -0.439 1.00 97.81 116 PRO A N 1
ATOM 928 C CA . PRO A 1 116 ? 1.691 -8.159 -1.585 1.00 97.81 116 PRO A CA 1
ATOM 929 C C . PRO A 1 116 ? 2.750 -9.221 -1.255 1.00 97.81 116 PRO A C 1
ATOM 931 O O . PRO A 1 116 ? 2.882 -10.163 -2.033 1.00 97.81 116 PRO A O 1
ATOM 934 N N . TYR A 1 117 ? 3.473 -9.074 -0.143 1.00 97.81 117 TYR A N 1
ATOM 935 C CA . TYR A 1 117 ? 4.526 -9.974 0.323 1.00 97.81 117 TYR A CA 1
ATOM 936 C C . TYR A 1 117 ? 4.055 -10.832 1.515 1.00 97.81 117 TYR A C 1
ATOM 938 O O . TYR A 1 117 ? 4.112 -12.054 1.446 1.00 97.81 117 TYR A O 1
ATOM 946 N N . HIS A 1 118 ? 3.467 -10.219 2.550 1.00 97.75 118 HIS A N 1
ATOM 947 C CA . HIS A 1 118 ? 3.025 -10.906 3.783 1.00 97.75 118 HIS A CA 1
ATOM 948 C C . HIS A 1 118 ? 1.699 -11.668 3.657 1.00 97.75 118 HIS A C 1
ATOM 950 O O . HIS A 1 118 ? 1.279 -12.371 4.577 1.00 97.75 118 HIS A O 1
ATOM 956 N N . GLY A 1 119 ? 0.997 -11.527 2.534 1.00 97.62 119 GLY A N 1
ATOM 957 C CA . GLY A 1 119 ? -0.207 -12.299 2.258 1.00 97.62 119 GLY A CA 1
ATOM 958 C C . GLY A 1 119 ? -1.514 -11.508 2.356 1.00 97.62 119 GLY A C 1
ATOM 959 O O . GLY A 1 119 ? -1.553 -10.283 2.527 1.00 97.62 119 GLY A O 1
ATOM 960 N N . PRO A 1 120 ? -2.653 -12.214 2.246 1.00 97.56 120 PRO A N 1
ATOM 961 C CA . PRO A 1 120 ? -3.950 -11.573 2.143 1.00 97.56 120 PRO A CA 1
ATOM 962 C C . PRO A 1 120 ? -4.360 -10.856 3.426 1.00 97.56 120 PRO A C 1
ATOM 964 O O . PRO A 1 120 ? -5.235 -10.006 3.361 1.00 97.56 120 PRO A O 1
ATOM 967 N N . ARG A 1 121 ? -3.814 -11.160 4.603 1.00 97.25 121 ARG A N 1
ATOM 968 C CA . ARG A 1 121 ? -4.242 -10.482 5.832 1.00 97.25 121 ARG A CA 1
ATOM 969 C C . ARG A 1 121 ? -3.093 -10.331 6.813 1.00 97.25 121 ARG A C 1
ATOM 971 O O . ARG A 1 121 ? -2.908 -11.182 7.674 1.00 97.25 121 ARG A O 1
ATOM 978 N N . LEU A 1 122 ? -2.411 -9.196 6.730 1.00 97.81 122 LEU A N 1
ATOM 979 C CA . LEU A 1 122 ? -1.456 -8.762 7.742 1.00 97.81 122 LEU A CA 1
ATOM 980 C C . LEU A 1 122 ? -2.151 -7.785 8.698 1.00 97.81 122 LEU A C 1
ATOM 982 O O . LEU A 1 122 ? -2.692 -6.768 8.266 1.00 97.81 122 LEU A O 1
ATOM 986 N N . ALA A 1 123 ? -2.175 -8.096 9.992 1.00 98.00 123 ALA A N 1
ATOM 987 C CA . ALA A 1 123 ? -2.724 -7.216 11.020 1.00 98.00 123 ALA A CA 1
ATOM 988 C C . ALA A 1 123 ? -1.606 -6.773 11.964 1.00 98.00 123 ALA A C 1
ATOM 990 O O . ALA A 1 123 ? -1.010 -7.605 12.640 1.00 98.00 123 ALA A O 1
ATOM 991 N N . LEU A 1 124 ? -1.343 -5.468 12.021 1.00 97.94 124 LEU A N 1
ATOM 992 C CA . LEU A 1 124 ? -0.286 -4.893 12.854 1.00 97.94 124 LEU A CA 1
ATOM 993 C C . LEU A 1 124 ? -0.892 -4.048 13.976 1.00 97.94 124 LEU A C 1
ATOM 995 O O . LEU A 1 124 ? -1.835 -3.292 13.706 1.00 97.94 124 LEU A O 1
ATOM 999 N N . PRO A 1 125 ? -0.362 -4.108 15.212 1.00 98.19 125 PRO A N 1
ATOM 1000 C CA . PRO A 1 125 ? -0.701 -3.145 16.251 1.00 98.19 125 PRO A CA 1
ATOM 1001 C C . PRO A 1 125 ? -0.476 -1.711 15.758 1.00 98.19 125 PRO A C 1
ATOM 1003 O O . PRO A 1 125 ? 0.511 -1.428 15.077 1.00 98.19 125 PRO A O 1
ATOM 1006 N N . LEU A 1 126 ? -1.361 -0.774 16.109 1.00 97.31 126 LEU A N 1
ATOM 1007 C CA . LEU A 1 126 ? -1.250 0.616 15.637 1.00 97.31 126 LEU A CA 1
ATOM 1008 C C . LEU A 1 126 ? 0.073 1.282 16.041 1.00 97.31 126 LEU A C 1
ATOM 1010 O O . LEU A 1 126 ? 0.610 2.090 15.283 1.00 97.31 126 LEU A O 1
ATOM 1014 N N . SER A 1 127 ? 0.599 0.951 17.223 1.00 95.31 127 SER A N 1
ATOM 1015 C CA . SER A 1 127 ? 1.892 1.436 17.716 1.00 95.31 127 SER A CA 1
ATOM 1016 C C . SER A 1 127 ? 3.055 0.935 16.860 1.00 95.31 127 SER A C 1
ATOM 1018 O O . SER A 1 127 ? 3.943 1.708 16.498 1.00 95.31 127 SER A O 1
ATOM 1020 N N . GLU A 1 128 ? 3.027 -0.343 16.487 1.00 95.81 128 GLU A N 1
ATOM 1021 C CA . GLU A 1 128 ? 4.018 -0.939 15.600 1.00 95.81 128 GLU A CA 1
ATOM 1022 C C . GLU A 1 128 ? 3.943 -0.347 14.198 1.00 95.81 128 GLU A C 1
ATOM 1024 O O . GLU A 1 128 ? 4.958 0.123 13.681 1.00 95.81 128 GLU A O 1
ATOM 1029 N N . PHE A 1 129 ? 2.748 -0.309 13.605 1.00 96.62 129 PHE A N 1
ATOM 1030 C CA . PHE A 1 129 ? 2.576 0.273 12.283 1.00 96.62 129 PHE A CA 1
ATOM 1031 C C . PHE A 1 129 ? 3.070 1.717 12.256 1.00 96.62 129 PHE A C 1
ATOM 1033 O O . PHE A 1 129 ? 3.816 2.081 11.357 1.00 96.62 129 PHE A O 1
ATOM 1040 N N . ARG A 1 130 ? 2.751 2.527 13.276 1.00 93.94 130 ARG A N 1
ATOM 1041 C CA . ARG A 1 130 ? 3.245 3.908 13.379 1.00 93.94 130 ARG A CA 1
ATOM 1042 C C . ARG A 1 130 ? 4.774 3.967 13.333 1.00 93.94 130 ARG A C 1
ATOM 1044 O O . ARG A 1 130 ? 5.315 4.731 12.541 1.00 93.94 130 ARG A O 1
ATOM 1051 N N . ARG A 1 131 ? 5.474 3.134 14.112 1.00 92.31 131 ARG A N 1
ATOM 1052 C CA . ARG A 1 131 ? 6.950 3.065 14.121 1.00 92.31 131 ARG A CA 1
ATOM 1053 C C . ARG A 1 131 ? 7.532 2.686 12.754 1.00 92.31 131 ARG A C 1
ATOM 1055 O O . ARG A 1 131 ? 8.583 3.197 12.365 1.00 92.31 131 ARG A O 1
ATOM 1062 N N . ARG A 1 132 ? 6.857 1.790 12.034 1.00 93.00 132 ARG A N 1
ATOM 1063 C CA . ARG A 1 132 ? 7.251 1.316 10.698 1.00 93.00 132 ARG A CA 1
ATOM 1064 C C . ARG A 1 132 ? 6.870 2.293 9.578 1.00 93.00 132 ARG A C 1
ATOM 1066 O O . ARG A 1 132 ? 7.533 2.341 8.548 1.00 93.00 132 ARG A O 1
ATOM 1073 N N . TRP A 1 133 ? 5.836 3.105 9.784 1.00 92.44 133 TRP A N 1
ATOM 1074 C CA . TRP A 1 133 ? 5.300 4.058 8.808 1.00 92.44 133 TRP A CA 1
ATOM 1075 C C . TRP A 1 133 ? 6.015 5.419 8.819 1.00 92.44 133 TRP A C 1
ATOM 1077 O O . TRP A 1 133 ? 5.950 6.165 7.846 1.00 92.44 133 TRP A O 1
ATOM 1087 N N . LEU A 1 134 ? 6.762 5.734 9.882 1.00 72.38 134 LEU A N 1
ATOM 1088 C CA . LEU A 1 134 ? 7.558 6.963 10.028 1.00 72.38 134 LEU A CA 1
ATOM 1089 C C . LEU A 1 134 ? 8.763 7.067 9.066 1.00 72.38 134 LEU A C 1
ATOM 1091 O O . LEU A 1 134 ? 9.486 8.054 9.115 1.00 72.38 134 LEU A O 1
ATOM 1095 N N . GLY A 1 135 ? 8.954 6.096 8.168 1.00 59.59 135 GLY A N 1
ATOM 1096 C CA . GLY A 1 135 ? 10.016 6.099 7.162 1.00 59.59 135 GLY A CA 1
ATOM 1097 C C . GLY A 1 135 ? 11.422 5.912 7.744 1.00 59.59 135 GLY A C 1
ATOM 1098 O O . GLY A 1 135 ? 11.678 6.091 8.932 1.00 59.59 135 GLY A O 1
ATOM 1099 N N . SER A 1 136 ? 12.353 5.509 6.891 1.00 46.22 136 SER A N 1
ATOM 1100 C CA . SER A 1 136 ? 13.790 5.744 7.052 1.00 46.22 136 SER A CA 1
ATOM 1101 C C . SER A 1 136 ? 14.168 6.903 6.105 1.00 46.22 136 SER A C 1
ATOM 1103 O O . SER A 1 136 ? 13.555 7.065 5.053 1.00 46.22 136 SER A O 1
ATOM 1105 N N . ARG A 1 137 ? 15.090 7.775 6.543 1.00 50.50 137 ARG A N 1
ATOM 1106 C CA . ARG A 1 137 ? 15.579 9.038 5.918 1.00 50.50 137 ARG A CA 1
ATOM 1107 C C . ARG A 1 137 ? 15.540 9.098 4.364 1.00 50.50 137 ARG A C 1
ATOM 1109 O O . ARG A 1 137 ? 15.829 8.082 3.745 1.00 50.50 137 ARG A O 1
ATOM 1116 N N . PRO A 1 138 ? 15.390 10.267 3.686 1.00 50.28 138 PRO A N 1
ATOM 1117 C CA . PRO A 1 138 ? 14.788 11.558 4.039 1.00 50.28 138 PRO A CA 1
ATOM 1118 C C . PRO A 1 138 ? 13.474 11.792 3.252 1.00 50.28 138 PRO A C 1
ATOM 1120 O O . PRO A 1 138 ? 13.146 12.906 2.845 1.00 50.28 138 PRO A O 1
ATOM 1123 N N . HIS A 1 139 ? 12.728 10.732 2.949 1.00 55.34 139 HIS A N 1
ATOM 1124 C CA . HIS A 1 139 ? 11.502 10.823 2.165 1.00 55.34 139 HIS A CA 1
ATOM 1125 C C . HIS A 1 139 ? 10.288 10.895 3.089 1.00 55.34 139 HIS A C 1
ATOM 1127 O O . HIS A 1 139 ? 10.174 10.088 4.000 1.00 55.34 139 HIS A O 1
ATOM 1133 N N . HIS A 1 140 ? 9.403 11.873 2.844 1.00 57.56 140 HIS A N 1
ATOM 1134 C CA . HIS A 1 140 ? 8.286 12.242 3.724 1.00 57.56 140 HIS A CA 1
ATOM 1135 C C . HIS A 1 140 ? 7.686 11.065 4.516 1.00 57.56 140 HIS A C 1
ATOM 1137 O O . HIS A 1 140 ? 7.132 10.160 3.873 1.00 57.56 140 HIS A O 1
ATOM 1143 N N . PRO A 1 141 ? 7.788 11.084 5.857 1.00 80.19 141 PRO A N 1
ATOM 1144 C CA . PRO A 1 141 ? 7.293 10.015 6.712 1.00 80.19 141 PRO A CA 1
ATOM 1145 C C . PRO A 1 141 ? 5.770 9.908 6.595 1.00 80.19 141 PRO A C 1
ATOM 1147 O O . PRO A 1 141 ? 5.108 10.846 6.152 1.00 80.19 141 PRO A O 1
ATOM 1150 N N . ARG A 1 142 ? 5.199 8.765 6.981 1.00 90.00 142 ARG A N 1
ATOM 1151 C CA . ARG A 1 142 ? 3.743 8.566 7.079 1.00 90.00 142 ARG A CA 1
ATOM 1152 C C . ARG A 1 142 ? 3.000 8.830 5.760 1.00 90.00 142 ARG A C 1
ATOM 1154 O O . ARG A 1 142 ? 1.949 9.466 5.728 1.00 90.00 142 ARG A O 1
ATOM 1161 N N . TRP A 1 143 ? 3.565 8.378 4.641 1.00 93.31 143 TRP A N 1
ATOM 1162 C CA . TRP A 1 143 ? 2.948 8.581 3.330 1.00 93.31 143 TRP A CA 1
ATOM 1163 C C . TRP A 1 143 ? 1.766 7.634 3.107 1.00 93.31 143 TRP A C 1
ATOM 1165 O O . TRP A 1 143 ? 1.887 6.418 3.299 1.00 93.31 143 TRP A O 1
ATOM 1175 N N . MET A 1 144 ? 0.656 8.193 2.628 1.00 95.31 144 MET A N 1
ATOM 1176 C CA . MET A 1 144 ? -0.488 7.434 2.131 1.00 95.31 144 MET A CA 1
ATOM 1177 C C . MET A 1 144 ? -0.970 7.932 0.772 1.00 95.31 144 MET A C 1
ATOM 1179 O O . MET A 1 144 ? -0.726 9.074 0.372 1.00 95.31 144 MET A O 1
ATOM 1183 N N . LEU A 1 145 ? -1.737 7.072 0.110 1.00 96.88 145 LEU A N 1
ATOM 1184 C CA . LEU A 1 145 ? -2.483 7.365 -1.097 1.00 96.88 145 LEU A CA 1
ATOM 1185 C C . LEU A 1 145 ? -3.842 6.671 -1.038 1.00 96.88 145 LEU A C 1
ATOM 1187 O O . LEU A 1 145 ? -3.924 5.446 -1.027 1.00 96.88 145 LEU A O 1
ATOM 1191 N N . ALA A 1 146 ? -4.911 7.456 -1.052 1.00 97.69 146 ALA A N 1
ATOM 1192 C CA . ALA A 1 146 ? -6.263 6.984 -1.305 1.00 97.69 146 ALA A CA 1
ATOM 1193 C C . ALA A 1 146 ? -6.617 7.258 -2.773 1.00 97.69 146 ALA A C 1
ATOM 1195 O O . ALA A 1 146 ? -6.455 8.382 -3.256 1.00 97.69 146 ALA A O 1
ATOM 1196 N N . ALA A 1 147 ? -7.085 6.235 -3.486 1.00 95.75 147 ALA A N 1
ATOM 1197 C CA . ALA A 1 147 ? -7.559 6.363 -4.860 1.00 95.75 147 ALA A CA 1
ATOM 1198 C C . ALA A 1 147 ? -9.027 5.942 -4.935 1.00 95.75 147 ALA A C 1
ATOM 1200 O O . ALA A 1 147 ? -9.413 4.961 -4.305 1.00 95.75 147 ALA A O 1
ATOM 1201 N N . MET A 1 148 ? -9.847 6.699 -5.661 1.00 96.06 148 MET A N 1
ATOM 1202 C CA . MET A 1 148 ? -11.306 6.568 -5.621 1.00 96.06 148 MET A CA 1
ATOM 1203 C C . MET A 1 148 ? -11.964 7.070 -6.918 1.00 96.06 148 MET A C 1
ATOM 1205 O O . MET A 1 148 ? -11.453 8.019 -7.515 1.00 96.06 148 MET A O 1
ATOM 1209 N N . PRO A 1 149 ? -13.095 6.483 -7.355 1.00 93.75 149 PRO A N 1
ATOM 1210 C CA . PRO A 1 149 ? -13.795 6.915 -8.570 1.00 93.75 149 PRO A CA 1
ATOM 1211 C C . PRO A 1 149 ? -14.359 8.338 -8.501 1.00 93.75 149 PRO A C 1
ATOM 1213 O O . PRO A 1 149 ? -14.423 9.014 -9.517 1.00 93.75 149 PRO A O 1
ATOM 1216 N N . HIS A 1 150 ? -14.740 8.803 -7.309 1.00 89.81 150 HIS A N 1
ATOM 1217 C CA . HIS A 1 150 ? -15.258 10.152 -7.081 1.00 89.81 150 HIS A CA 1
ATOM 1218 C C . HIS A 1 150 ? -14.554 10.772 -5.871 1.00 89.81 150 HIS A C 1
ATOM 1220 O O . HIS A 1 150 ? -14.312 10.062 -4.888 1.00 89.81 150 HIS A O 1
ATOM 1226 N N . PRO A 1 151 ? -14.216 12.072 -5.902 1.00 84.31 151 PRO A N 1
ATOM 1227 C CA . PRO A 1 151 ? -13.555 12.723 -4.784 1.00 84.31 151 PRO A CA 1
ATOM 1228 C C . PRO A 1 151 ? -14.479 12.765 -3.563 1.00 84.31 151 PRO A C 1
ATOM 1230 O O . PRO A 1 151 ? -15.637 13.167 -3.647 1.00 84.31 151 PRO A O 1
ATOM 1233 N N . LEU A 1 152 ? -13.955 12.375 -2.403 1.00 81.31 152 LEU A N 1
ATOM 1234 C CA . LEU A 1 152 ? -14.668 12.541 -1.142 1.00 81.31 152 LEU A CA 1
ATOM 1235 C C . LEU A 1 152 ? -14.615 14.005 -0.699 1.00 81.31 152 LEU A C 1
ATOM 1237 O O . LEU A 1 152 ? -13.538 14.592 -0.616 1.00 81.31 152 LEU A O 1
ATOM 1241 N N . SER A 1 153 ? -15.755 14.565 -0.296 1.00 75.69 153 SER A N 1
ATOM 1242 C CA . SER A 1 153 ? -15.777 15.810 0.474 1.00 75.69 153 SER A CA 1
ATOM 1243 C C . SER A 1 153 ? -15.182 15.541 1.859 1.00 75.69 153 SER A C 1
ATOM 1245 O O . SER A 1 153 ? -15.812 14.924 2.733 1.00 75.69 153 SER A O 1
ATOM 1247 N N . LEU A 1 154 ? -13.928 15.948 2.039 1.00 66.00 154 LEU A N 1
ATOM 1248 C CA . LEU A 1 154 ? -13.219 15.921 3.312 1.00 66.00 154 LEU A CA 1
ATOM 1249 C C . LEU A 1 154 ? -13.106 17.382 3.803 1.00 66.00 154 LEU A C 1
ATOM 1251 O O . LEU A 1 154 ? -12.538 18.199 3.083 1.00 66.00 154 LEU A O 1
ATOM 1255 N N . PRO A 1 155 ? -13.630 17.744 4.994 1.00 59.75 155 PRO A N 1
ATOM 1256 C CA . PRO A 1 155 ? -13.238 18.960 5.683 1.00 59.75 155 PRO A CA 1
ATOM 1257 C C . PRO A 1 155 ? -11.714 18.996 5.769 1.00 59.75 155 PRO A C 1
ATOM 1259 O O . PRO A 1 155 ? -11.092 17.991 6.137 1.00 59.75 155 PRO A O 1
ATOM 1262 N N . GLN A 1 156 ? -11.144 20.143 5.406 1.00 53.00 156 GLN A N 1
ATOM 1263 C CA . GLN A 1 156 ? -9.711 20.386 5.476 1.00 53.00 156 GLN A CA 1
ATOM 1264 C C . GLN A 1 156 ? -9.229 20.157 6.910 1.00 53.00 156 GLN A C 1
ATOM 1266 O O . GLN A 1 156 ? -9.778 20.718 7.859 1.00 53.00 156 GLN A O 1
ATOM 1271 N N . MET A 1 157 ? -8.211 19.313 7.077 1.00 51.53 157 MET A N 1
ATOM 1272 C CA . MET A 1 157 ? -7.520 19.212 8.355 1.00 51.53 157 MET A CA 1
ATOM 1273 C C . MET A 1 157 ? -6.514 20.357 8.444 1.00 51.53 157 MET A C 1
ATOM 1275 O O . MET A 1 157 ? -5.596 20.455 7.633 1.00 51.53 157 MET A O 1
ATOM 1279 N N . CYS A 1 158 ? -6.695 21.217 9.443 1.00 38.47 158 CYS A N 1
ATOM 1280 C CA . CYS A 1 158 ? -5.648 22.124 9.891 1.00 38.47 158 CYS A CA 1
ATOM 1281 C C . CYS A 1 158 ? -4.448 21.263 10.340 1.00 38.47 158 CYS A C 1
ATOM 1283 O O . CYS A 1 158 ? -4.684 20.266 11.035 1.00 38.47 158 CYS A O 1
ATOM 1285 N N . PRO A 1 159 ? -3.192 21.577 9.965 1.00 43.09 159 PRO A N 1
ATOM 1286 C CA . PRO A 1 159 ? -2.041 20.805 10.415 1.00 43.09 159 PRO A CA 1
ATOM 1287 C C . PRO A 1 159 ? -2.012 20.842 11.940 1.00 43.09 159 PRO A C 1
ATOM 1289 O O . PRO A 1 159 ? -1.769 21.893 12.540 1.00 43.09 159 PRO A O 1
ATOM 1292 N N . GLN A 1 160 ? -2.294 19.714 12.591 1.00 45.28 160 GLN A N 1
ATOM 1293 C CA . GLN A 1 160 ? -2.053 19.621 14.018 1.00 45.28 160 GLN A CA 1
ATOM 1294 C C . GLN A 1 160 ? -0.540 19.620 14.193 1.00 45.28 160 GLN A C 1
ATOM 1296 O O . GLN A 1 160 ? 0.131 18.629 13.920 1.00 45.28 160 GLN A O 1
ATOM 1301 N N . ARG A 1 161 ? 0.000 20.770 14.611 1.00 43.38 161 ARG A N 1
ATOM 1302 C CA . ARG A 1 161 ? 1.304 20.828 15.263 1.00 43.38 161 ARG A CA 1
ATOM 1303 C C . ARG A 1 161 ? 1.189 19.930 16.492 1.00 43.38 161 ARG A C 1
ATOM 1305 O O . ARG A 1 161 ? 0.644 20.358 17.508 1.00 43.38 161 ARG A O 1
ATOM 1312 N N . GLU A 1 162 ? 1.632 18.682 16.375 1.00 41.38 162 GLU A N 1
ATOM 1313 C CA . GLU A 1 162 ? 1.945 17.851 17.535 1.00 41.38 162 GLU A CA 1
ATOM 1314 C C . GLU A 1 162 ? 3.001 18.642 18.319 1.00 41.38 162 GLU A C 1
ATOM 1316 O O . GLU A 1 162 ? 4.138 18.799 17.873 1.00 41.38 162 GLU A O 1
ATOM 1321 N N . ARG A 1 163 ? 2.574 19.288 19.413 1.00 37.78 163 ARG A N 1
ATOM 1322 C CA . ARG A 1 163 ? 3.491 19.938 20.348 1.00 37.78 163 ARG A CA 1
ATOM 1323 C C . ARG A 1 163 ? 4.365 18.831 20.938 1.00 37.78 163 ARG A C 1
ATOM 1325 O O . ARG A 1 163 ? 3.829 17.805 21.358 1.00 37.78 163 ARG A O 1
ATOM 1332 N N . ALA A 1 164 ? 5.675 19.057 20.857 1.00 39.47 164 ALA A N 1
ATOM 1333 C CA . ALA A 1 164 ? 6.714 18.272 21.510 1.00 39.47 164 ALA A CA 1
ATOM 1334 C C . ALA A 1 164 ? 6.492 18.188 23.025 1.00 39.47 164 ALA A C 1
ATOM 1336 O O . ALA A 1 164 ? 5.892 19.143 23.576 1.00 39.47 164 ALA A O 1
#